Protein AF-A0A8H6ANA3-F1 (afdb_monomer_lite)

Secondary structure (DSSP, 8-state):
-HHHHHHHHHHH--TTGGG-HHHHHTTSS--TT-HHHHHHHHHHHHHHHHHHHHHHHHHHHHHHHHHHHTS---STTHHHHHHHHHHHHHHHHHHHHHHHHHHHHHHHHHHHHHHHHHHHHHHHHHHHHHHHHHHHHHHHHHHHHHHHTTT-

pLDDT: mean 80.6, std 11.29, range [52.62, 96.44]

Structure (mmCIF, N/CA/C/O backbone):
data_AF-A0A8H6ANA3-F1
#
_entry.id   AF-A0A8H6ANA3-F1
#
loop_
_atom_site.group_PDB
_atom_site.id
_atom_site.type_symbol
_atom_site.label_atom_id
_atom_site.label_alt_id
_atom_site.label_comp_id
_atom_site.label_asym_id
_atom_site.label_entity_id
_atom_site.label_seq_id
_atom_site.pdbx_PDB_ins_code
_atom_site.Cartn_x
_atom_site.Cartn_y
_atom_site.Cartn_z
_atom_site.occupancy
_atom_site.B_iso_or_equiv
_atom_site.auth_seq_id
_atom_site.auth_comp_id
_atom_site.auth_asym_id
_atom_site.auth_atom_id
_atom_site.pdbx_PDB_model_num
ATOM 1 N N . MET A 1 1 ? -16.789 6.225 10.126 1.00 57.09 1 MET A N 1
ATOM 2 C CA . MET A 1 1 ? -15.541 5.444 9.979 1.00 57.09 1 MET A CA 1
ATOM 3 C C . MET A 1 1 ? -15.686 4.324 8.958 1.00 57.09 1 MET A C 1
ATOM 5 O O . MET A 1 1 ? -14.782 4.171 8.157 1.00 57.09 1 MET A O 1
ATOM 9 N N . GLU A 1 2 ? -16.811 3.606 8.923 1.00 61.34 2 GLU A N 1
ATOM 10 C CA . GLU A 1 2 ? -17.113 2.589 7.892 1.00 61.34 2 GLU A CA 1
ATOM 11 C C . GLU A 1 2 ? -16.953 3.122 6.454 1.00 61.34 2 GLU A C 1
ATOM 13 O O . GLU A 1 2 ? -16.272 2.515 5.638 1.00 61.34 2 GLU A O 1
ATOM 18 N N . GLN A 1 3 ? -17.415 4.352 6.207 1.00 73.88 3 GLN A N 1
ATOM 19 C CA . GLN A 1 3 ? -17.232 5.067 4.934 1.00 73.88 3 GLN A CA 1
ATOM 20 C C . GLN A 1 3 ? -15.763 5.302 4.542 1.00 73.88 3 GLN A C 1
ATOM 22 O O . GLN A 1 3 ? -15.452 5.376 3.361 1.00 73.88 3 GLN A O 1
ATOM 27 N N . ILE A 1 4 ? -14.853 5.444 5.514 1.00 72.19 4 ILE A N 1
ATOM 28 C CA . ILE A 1 4 ? -13.420 5.647 5.236 1.00 72.19 4 ILE A CA 1
ATOM 29 C C . ILE A 1 4 ? -12.808 4.329 4.772 1.00 72.19 4 ILE A C 1
ATOM 31 O O . ILE A 1 4 ? -12.033 4.314 3.822 1.00 72.19 4 ILE A O 1
ATOM 35 N N . HIS A 1 5 ? -13.182 3.227 5.421 1.00 69.12 5 HIS A N 1
ATOM 36 C CA . HIS A 1 5 ? -12.750 1.901 5.009 1.00 69.12 5 HIS A CA 1
ATOM 37 C C . HIS A 1 5 ? -13.250 1.572 3.599 1.00 69.12 5 HIS A C 1
ATOM 39 O O . HIS A 1 5 ? -12.435 1.218 2.760 1.00 69.12 5 HIS A O 1
ATOM 45 N N . GLU A 1 6 ? -14.548 1.738 3.317 1.00 77.94 6 GLU A N 1
ATOM 46 C CA . GLU A 1 6 ? -15.109 1.519 1.971 1.00 77.94 6 GLU A CA 1
ATOM 47 C C . GLU A 1 6 ? -14.436 2.400 0.917 1.00 77.94 6 GLU A C 1
ATOM 49 O O . GLU A 1 6 ? -14.068 1.917 -0.148 1.00 77.94 6 GLU A O 1
ATOM 54 N N . TYR A 1 7 ? -14.186 3.671 1.237 1.00 78.31 7 TYR A N 1
ATOM 55 C CA . TYR A 1 7 ? -13.477 4.569 0.335 1.00 78.31 7 TYR A CA 1
ATOM 56 C C . TYR A 1 7 ? -12.060 4.075 0.014 1.00 78.31 7 TYR A C 1
ATOM 58 O O . TYR A 1 7 ? -11.660 4.098 -1.146 1.00 78.31 7 TYR A O 1
ATOM 66 N N . PHE A 1 8 ? -11.292 3.615 1.008 1.00 74.94 8 PHE A N 1
ATOM 67 C CA . PHE A 1 8 ? -9.961 3.054 0.755 1.00 74.94 8 PHE A CA 1
ATOM 68 C C . PHE A 1 8 ? -10.015 1.692 0.066 1.00 74.94 8 PHE A C 1
ATOM 70 O O . PHE A 1 8 ? -9.125 1.387 -0.719 1.00 74.94 8 PHE A O 1
ATOM 77 N N . ASP A 1 9 ? -11.049 0.896 0.317 1.00 77.00 9 ASP A N 1
ATOM 78 C CA . ASP A 1 9 ? -11.278 -0.375 -0.362 1.00 77.00 9 ASP A CA 1
ATOM 79 C C . ASP A 1 9 ? -11.549 -0.151 -1.860 1.00 77.00 9 ASP A C 1
ATOM 81 O O . ASP A 1 9 ? -10.940 -0.803 -2.699 1.00 77.00 9 ASP A O 1
ATOM 85 N N . ASP A 1 10 ? -12.350 0.851 -2.222 1.00 78.00 10 ASP A N 1
ATOM 86 C CA . ASP A 1 10 ? -12.563 1.239 -3.623 1.00 78.00 10 ASP A CA 1
ATOM 87 C C . ASP A 1 10 ? -11.341 1.939 -4.240 1.00 78.00 10 ASP A C 1
ATOM 89 O O . ASP A 1 10 ? -11.041 1.766 -5.422 1.00 78.00 10 ASP A O 1
ATOM 93 N N . LEU A 1 11 ? -10.613 2.736 -3.453 1.00 75.75 11 LEU A N 1
ATOM 94 C CA . LEU A 1 11 ? -9.445 3.481 -3.925 1.00 75.75 11 LEU A CA 1
ATOM 95 C C . LEU A 1 11 ? -8.237 2.572 -4.193 1.00 75.75 11 LEU A C 1
ATOM 97 O O . LEU A 1 11 ? -7.468 2.826 -5.123 1.00 75.75 11 LEU A O 1
ATOM 101 N N . ILE A 1 12 ? -8.031 1.565 -3.342 1.00 73.06 12 ILE A N 1
ATOM 102 C CA . ILE A 1 12 ? -6.886 0.650 -3.402 1.00 73.06 12 ILE A CA 1
ATOM 103 C C . ILE A 1 12 ? -7.219 -0.546 -4.290 1.00 73.06 12 ILE A C 1
ATOM 105 O O . ILE A 1 12 ? -6.372 -0.979 -5.075 1.00 73.06 12 ILE A O 1
ATOM 109 N N . THR A 1 13 ? -8.439 -1.080 -4.200 1.00 67.69 13 THR A N 1
ATOM 110 C CA . THR A 1 13 ? -8.761 -2.328 -4.874 1.00 67.69 13 THR A CA 1
ATOM 111 C C . THR A 1 13 ? -9.194 -2.091 -6.317 1.00 67.69 13 THR A C 1
ATOM 113 O O . THR A 1 13 ? -10.360 -1.861 -6.628 1.00 67.69 13 THR A O 1
ATOM 116 N N . GLU A 1 14 ? -8.265 -2.306 -7.246 1.00 64.44 14 GLU A N 1
ATOM 117 C CA . GLU A 1 14 ? -8.553 -2.449 -8.679 1.00 64.44 14 GLU A CA 1
ATOM 118 C C . GLU A 1 14 ? -9.125 -3.856 -8.969 1.00 64.44 14 GLU A C 1
ATOM 120 O O . GLU A 1 14 ? -8.627 -4.621 -9.795 1.00 64.44 14 GLU A O 1
ATOM 125 N N . ARG A 1 15 ? -10.208 -4.207 -8.254 1.00 56.38 15 ARG A N 1
ATOM 126 C CA . ARG A 1 15 ? -10.806 -5.557 -8.117 1.00 56.38 15 ARG A CA 1
ATOM 127 C C . ARG A 1 15 ? -11.205 -6.208 -9.449 1.00 56.38 15 ARG A C 1
ATOM 129 O O . ARG A 1 15 ? -11.438 -7.410 -9.513 1.00 56.38 15 ARG A O 1
ATOM 136 N N . ILE A 1 16 ? -11.273 -5.411 -10.511 1.00 52.62 16 ILE A N 1
ATOM 137 C CA . ILE A 1 16 ? -11.716 -5.792 -11.853 1.00 52.62 16 ILE A CA 1
ATOM 138 C C . ILE A 1 16 ? -10.545 -6.322 -12.709 1.00 52.62 16 ILE A C 1
ATOM 140 O O . ILE A 1 16 ? -10.777 -7.024 -13.691 1.00 52.62 16 ILE A O 1
ATOM 144 N N . ALA A 1 17 ? -9.288 -6.041 -12.346 1.00 57.41 17 ALA A N 1
ATOM 145 C CA . ALA A 1 17 ? -8.126 -6.427 -13.150 1.00 57.41 17 ALA A CA 1
ATOM 146 C C . ALA A 1 17 ? -7.649 -7.872 -12.923 1.00 57.41 17 ALA A C 1
ATOM 148 O O . ALA A 1 17 ? -6.991 -8.435 -13.791 1.00 57.41 17 ALA A O 1
ATOM 149 N N . PHE A 1 18 ? -8.020 -8.514 -11.810 1.00 55.38 18 PHE A N 1
ATOM 150 C CA . PHE A 1 18 ? -7.580 -9.882 -11.488 1.00 55.38 18 PHE A CA 1
ATOM 151 C C . PHE A 1 18 ? -8.041 -10.954 -12.489 1.00 55.38 18 PHE A C 1
ATOM 153 O O . PHE A 1 18 ? -7.408 -11.999 -12.601 1.00 55.38 18 PHE A O 1
ATOM 160 N N . LEU A 1 19 ? -9.145 -10.719 -13.205 1.00 63.38 19 LEU A N 1
ATOM 161 C CA . LEU A 1 19 ? -9.744 -11.697 -14.122 1.00 63.38 19 LEU A CA 1
ATOM 162 C C . LEU A 1 19 ? -9.317 -11.509 -15.585 1.00 63.38 19 LEU A C 1
ATOM 164 O O . LEU A 1 19 ? -9.706 -12.302 -16.440 1.00 63.38 19 LEU A O 1
ATOM 168 N N . ASP A 1 20 ? -8.529 -10.475 -15.882 1.00 72.50 20 ASP A N 1
ATOM 169 C CA . ASP A 1 20 ? -8.089 -10.137 -17.234 1.00 72.50 20 ASP A CA 1
ATOM 170 C C . ASP A 1 20 ? -6.573 -9.871 -17.231 1.00 72.50 20 ASP A C 1
ATOM 172 O O . ASP A 1 20 ? -6.143 -8.792 -16.815 1.00 72.50 20 ASP A O 1
ATOM 176 N N . PRO A 1 21 ? -5.754 -10.830 -17.705 1.00 70.44 21 PRO A N 1
ATOM 177 C CA . PRO A 1 21 ? -4.298 -10.709 -17.707 1.00 70.44 21 PRO A CA 1
ATOM 178 C C . PRO A 1 21 ? -3.779 -9.458 -18.424 1.00 70.44 21 PRO A C 1
ATOM 180 O O . PRO A 1 21 ? -2.807 -8.863 -17.980 1.00 70.44 21 PRO A O 1
ATOM 183 N N . LEU A 1 22 ? -4.443 -9.009 -19.496 1.00 69.06 22 LEU A N 1
ATOM 184 C CA . LEU A 1 22 ? -4.008 -7.821 -20.238 1.00 69.06 22 LEU A CA 1
ATOM 185 C C . LEU A 1 22 ? -4.304 -6.537 -19.461 1.00 69.06 22 LEU A C 1
ATOM 187 O O . LEU A 1 22 ? -3.508 -5.598 -19.478 1.00 69.06 22 LEU A O 1
ATOM 191 N N . LYS A 1 23 ? -5.438 -6.485 -18.753 1.00 69.25 23 LYS A N 1
ATOM 192 C CA . LYS A 1 23 ? -5.719 -5.372 -17.837 1.00 69.25 23 LYS A CA 1
ATOM 193 C C . LYS A 1 23 ? -4.782 -5.393 -16.641 1.00 69.25 23 LYS A C 1
ATOM 195 O O . LYS A 1 23 ? -4.352 -4.324 -16.235 1.00 69.25 23 LYS A O 1
ATOM 200 N N . HIS A 1 24 ? -4.440 -6.574 -16.133 1.00 70.12 24 HIS A N 1
ATOM 201 C CA . HIS A 1 24 ? -3.483 -6.746 -15.047 1.00 70.12 24 HIS A CA 1
ATOM 202 C C . HIS A 1 24 ? -2.068 -6.296 -15.443 1.00 70.12 24 HIS A C 1
ATOM 204 O O . HIS A 1 24 ? -1.408 -5.607 -14.671 1.00 70.12 24 HIS A O 1
ATOM 210 N N . ASP A 1 25 ? -1.606 -6.616 -16.654 1.00 72.50 25 ASP A N 1
ATOM 211 C CA . ASP A 1 25 ? -0.290 -6.188 -17.145 1.00 72.50 25 ASP A CA 1
ATOM 212 C C . ASP A 1 25 ? -0.187 -4.661 -17.263 1.00 72.50 25 ASP A C 1
ATOM 214 O O . ASP A 1 25 ? 0.848 -4.077 -16.939 1.00 72.50 25 ASP A O 1
ATOM 218 N N . ASN A 1 26 ? -1.284 -3.990 -17.630 1.00 72.94 26 ASN A N 1
ATOM 219 C CA . ASN A 1 26 ? -1.349 -2.527 -17.638 1.00 72.94 26 ASN A CA 1
ATOM 220 C C . ASN A 1 26 ? -1.234 -1.913 -16.230 1.00 72.94 26 ASN A C 1
ATOM 222 O O . ASN A 1 26 ? -0.935 -0.725 -16.112 1.00 72.94 26 ASN A O 1
ATOM 226 N N . LEU A 1 27 ? -1.431 -2.703 -15.167 1.00 73.44 27 LEU A N 1
ATOM 227 C CA . LEU A 1 27 ? -1.253 -2.257 -13.783 1.00 73.44 27 LEU A CA 1
ATOM 228 C C . LEU A 1 27 ? 0.198 -2.336 -13.296 1.00 73.44 27 LEU A C 1
ATOM 230 O O . LEU A 1 27 ? 0.523 -1.745 -12.267 1.00 73.44 27 LEU A O 1
ATOM 234 N N . LEU A 1 28 ? 1.080 -3.019 -14.030 1.00 74.44 28 LEU A N 1
ATOM 235 C CA . LEU A 1 28 ? 2.464 -3.264 -13.615 1.00 74.44 28 LEU A CA 1
ATOM 236 C C . LEU A 1 28 ? 3.373 -2.036 -13.722 1.00 74.44 28 LEU A C 1
ATOM 238 O O . LEU A 1 28 ? 4.367 -1.936 -13.010 1.00 74.44 28 LEU A O 1
ATOM 242 N N . VAL A 1 29 ? 3.055 -1.119 -14.629 1.00 75.94 29 VAL A N 1
ATOM 243 C CA . VAL A 1 29 ? 3.805 0.120 -14.862 1.00 75.94 29 VAL A CA 1
ATOM 244 C C . VAL A 1 29 ? 2.861 1.289 -14.802 1.00 75.94 29 VAL A C 1
ATOM 246 O O . VAL A 1 29 ? 1.735 1.166 -15.274 1.00 75.94 29 VAL A O 1
ATOM 249 N N . ASP A 1 30 ? 3.293 2.393 -14.206 1.00 82.25 30 ASP A N 1
ATOM 250 C CA . ASP A 1 30 ? 2.447 3.573 -14.054 1.00 82.25 30 ASP A CA 1
ATOM 251 C C . ASP A 1 30 ? 2.136 4.243 -15.403 1.00 82.25 30 ASP A C 1
ATOM 253 O O . ASP A 1 30 ? 2.779 3.969 -16.419 1.00 82.25 30 ASP A O 1
ATOM 257 N N . ASP A 1 31 ? 1.131 5.117 -15.415 1.00 84.62 31 ASP A N 1
ATOM 258 C CA . ASP A 1 31 ? 0.915 6.012 -16.550 1.00 84.62 31 ASP A CA 1
ATOM 259 C C . ASP A 1 31 ? 1.964 7.141 -16.584 1.00 84.62 31 ASP A C 1
ATOM 261 O O . ASP A 1 31 ? 2.681 7.383 -15.612 1.00 84.62 31 ASP A O 1
ATOM 265 N N . GLU A 1 32 ? 2.051 7.872 -17.702 1.00 82.12 32 GLU A N 1
ATOM 266 C CA . GLU A 1 32 ? 3.011 8.982 -17.863 1.00 82.12 32 GLU A CA 1
ATOM 267 C C . GLU A 1 32 ? 2.840 10.095 -16.812 1.00 82.12 32 GLU A C 1
ATOM 269 O O . GLU A 1 32 ? 3.761 10.867 -16.543 1.00 82.12 32 GLU A O 1
ATOM 274 N N . THR A 1 33 ? 1.657 10.192 -16.203 1.00 85.12 33 THR A N 1
ATOM 275 C CA . THR A 1 33 ? 1.333 11.182 -15.171 1.00 85.12 33 THR A CA 1
ATOM 276 C C . THR A 1 33 ? 1.578 10.685 -13.746 1.00 85.12 33 THR A C 1
ATOM 278 O O . THR A 1 33 ? 1.365 11.447 -12.790 1.00 85.12 33 THR A O 1
ATOM 281 N N . PHE A 1 34 ? 2.067 9.455 -13.596 1.00 84.25 34 PHE A N 1
ATOM 282 C CA . PHE A 1 34 ? 2.302 8.758 -12.337 1.00 84.25 34 PHE A CA 1
ATOM 283 C C . PHE A 1 34 ? 1.056 8.652 -11.445 1.00 84.25 34 PHE A C 1
ATOM 285 O O . PHE A 1 34 ? 1.129 8.820 -10.220 1.00 84.25 34 PHE A O 1
ATOM 292 N N . SER A 1 35 ? -0.122 8.475 -12.045 1.00 85.81 35 SER A N 1
ATOM 293 C CA . SER A 1 35 ? -1.398 8.524 -11.327 1.00 85.81 35 SER A CA 1
ATOM 294 C C . SER A 1 35 ? -1.503 7.446 -10.251 1.00 85.81 35 SER A C 1
ATOM 296 O O . SER A 1 35 ? -1.989 7.737 -9.154 1.00 85.81 35 SER A O 1
ATOM 298 N N . ARG A 1 36 ? -1.042 6.216 -10.521 1.00 85.94 36 ARG A N 1
ATOM 299 C CA . ARG A 1 36 ? -1.123 5.110 -9.550 1.00 85.94 36 ARG A CA 1
ATOM 300 C C . ARG A 1 36 ? -0.112 5.278 -8.427 1.00 85.94 36 ARG A C 1
ATOM 302 O O . ARG A 1 36 ? -0.487 5.157 -7.262 1.00 85.94 36 ARG A O 1
ATOM 309 N N . SE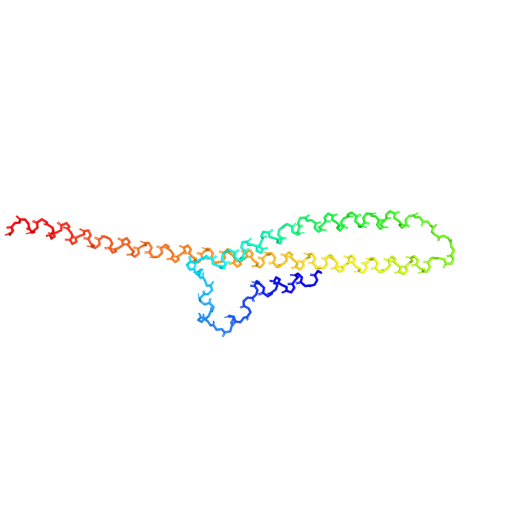R A 1 37 ? 1.117 5.684 -8.736 1.00 87.38 37 SER A N 1
ATOM 310 C CA . SER A 1 37 ? 2.130 5.998 -7.723 1.00 87.38 37 SER A CA 1
ATOM 311 C C . SER A 1 37 ? 1.652 7.107 -6.791 1.00 87.38 37 SER A C 1
ATOM 313 O O . SER A 1 37 ? 1.757 6.973 -5.573 1.00 87.38 37 SER A O 1
ATOM 315 N N . LYS A 1 38 ? 1.060 8.182 -7.334 1.00 88.56 38 LYS A N 1
ATOM 316 C CA . LYS A 1 38 ? 0.468 9.267 -6.533 1.00 88.56 38 LYS A CA 1
ATOM 317 C C . LYS A 1 38 ? -0.684 8.771 -5.666 1.00 88.56 38 LYS A C 1
ATOM 319 O O . LYS A 1 38 ? -0.763 9.150 -4.499 1.00 88.56 38 LYS A O 1
ATOM 324 N N . ARG A 1 39 ? -1.554 7.913 -6.209 1.00 87.88 39 ARG A N 1
ATOM 325 C CA . ARG A 1 39 ? -2.685 7.331 -5.472 1.00 87.88 39 ARG A CA 1
ATOM 326 C C . ARG A 1 39 ? -2.210 6.488 -4.291 1.00 87.88 39 ARG A C 1
ATOM 328 O O . ARG A 1 39 ? -2.649 6.732 -3.170 1.00 87.88 39 ARG A O 1
ATOM 335 N N . TYR A 1 40 ? -1.289 5.550 -4.512 1.00 89.19 40 TYR A N 1
ATOM 336 C CA . TYR A 1 40 ? -0.746 4.722 -3.433 1.00 89.19 40 TYR A CA 1
ATOM 337 C C . TYR A 1 40 ? 0.060 5.552 -2.432 1.00 89.19 40 TYR A C 1
ATOM 339 O O . TYR A 1 40 ? -0.037 5.333 -1.226 1.00 89.19 40 TYR A O 1
ATOM 347 N N . PHE A 1 41 ? 0.808 6.559 -2.889 1.00 89.50 41 PHE A N 1
ATOM 348 C CA . PHE A 1 41 ? 1.509 7.483 -1.999 1.00 89.50 41 PHE A CA 1
ATOM 349 C C . PHE A 1 41 ? 0.545 8.248 -1.085 1.00 89.50 41 PHE A C 1
ATOM 351 O O . PHE A 1 41 ? 0.766 8.326 0.125 1.00 89.50 41 PHE A O 1
ATOM 358 N N . TRP A 1 42 ? -0.543 8.779 -1.642 1.00 91.12 42 TRP A N 1
ATOM 359 C CA . TRP A 1 42 ? -1.564 9.473 -0.865 1.00 91.12 42 TRP A CA 1
ATOM 360 C C . TRP A 1 42 ? -2.230 8.525 0.135 1.00 91.12 42 TRP A C 1
ATOM 362 O O . TRP A 1 42 ? -2.262 8.824 1.326 1.00 91.12 42 TRP A O 1
ATOM 372 N N . ALA A 1 43 ? -2.649 7.336 -0.312 1.00 88.69 43 ALA A N 1
ATOM 373 C CA . ALA A 1 43 ? -3.279 6.346 0.556 1.00 88.69 43 ALA A CA 1
ATOM 374 C C . ALA A 1 43 ? -2.361 5.905 1.705 1.00 88.69 43 ALA A C 1
ATOM 376 O O . ALA A 1 43 ? -2.764 5.926 2.865 1.00 88.69 43 ALA A O 1
ATOM 377 N N . THR A 1 44 ? -1.102 5.576 1.409 1.00 89.44 44 THR A N 1
ATOM 378 C CA . THR A 1 44 ? -0.125 5.176 2.433 1.00 89.44 44 THR A CA 1
ATOM 379 C C . THR A 1 44 ? 0.175 6.299 3.422 1.00 89.44 44 THR A C 1
ATOM 381 O O . THR A 1 44 ? 0.302 6.029 4.616 1.00 89.44 44 THR A O 1
ATOM 384 N N . SER A 1 45 ? 0.251 7.550 2.960 1.00 89.88 45 SER A N 1
ATOM 385 C CA . SER A 1 45 ? 0.496 8.712 3.822 1.00 89.88 45 SER A CA 1
ATOM 386 C C . SER A 1 45 ? -0.687 8.983 4.749 1.00 89.88 45 SER A C 1
ATOM 388 O O . SER A 1 45 ? -0.508 9.058 5.962 1.00 89.88 45 SER A O 1
ATOM 390 N N . THR A 1 46 ? -1.905 9.036 4.207 1.00 88.75 46 THR A N 1
ATOM 391 C CA . THR A 1 46 ? -3.118 9.274 5.000 1.00 88.75 46 THR A CA 1
ATOM 392 C C . THR A 1 46 ? -3.375 8.143 5.992 1.00 88.75 46 THR A C 1
ATOM 394 O O . THR A 1 46 ? -3.640 8.400 7.164 1.00 88.75 46 THR A O 1
ATOM 397 N N . LEU A 1 47 ? -3.244 6.881 5.571 1.00 89.38 47 LEU A N 1
ATOM 398 C CA . LEU A 1 47 ? -3.430 5.741 6.471 1.00 89.38 47 LEU A CA 1
ATOM 399 C C . LEU A 1 47 ? -2.357 5.691 7.566 1.00 89.38 47 LEU A C 1
ATOM 401 O O . LEU A 1 47 ? -2.652 5.286 8.686 1.00 89.38 47 LEU A O 1
ATOM 405 N N . LYS A 1 48 ? -1.127 6.137 7.281 1.00 90.38 48 LYS A N 1
ATOM 406 C CA . LYS A 1 48 ? -0.069 6.265 8.292 1.00 90.38 48 LYS A CA 1
ATOM 407 C C . LYS A 1 48 ? -0.408 7.312 9.352 1.00 90.38 48 LYS A C 1
ATOM 409 O O . LYS A 1 48 ? -0.153 7.073 10.528 1.00 90.38 48 LYS A O 1
ATOM 414 N N . GLU A 1 49 ? -0.956 8.454 8.951 1.00 89.31 49 GLU A N 1
ATOM 415 C CA . GLU A 1 49 ? -1.391 9.486 9.898 1.00 89.31 49 GLU A CA 1
ATOM 416 C C . GLU A 1 49 ? -2.546 8.987 10.774 1.00 89.31 49 GLU A C 1
ATOM 418 O O . GLU A 1 49 ? -2.514 9.158 11.991 1.00 89.31 49 GLU A O 1
ATOM 423 N N . LEU A 1 50 ? -3.525 8.294 10.183 1.00 86.19 50 LEU A N 1
ATOM 424 C CA . LEU A 1 50 ? -4.633 7.692 10.933 1.00 86.19 50 LEU A CA 1
ATOM 425 C C . LEU A 1 50 ? -4.148 6.632 11.932 1.00 86.19 50 LEU A C 1
ATOM 427 O O . LEU A 1 50 ? -4.582 6.627 13.083 1.00 86.19 50 LEU A O 1
ATOM 431 N N . ASP A 1 51 ? -3.215 5.777 11.519 1.00 86.19 51 ASP A N 1
ATOM 432 C CA . ASP A 1 51 ? -2.608 4.750 12.370 1.00 86.19 51 ASP A CA 1
ATOM 433 C C . ASP A 1 51 ? -1.794 5.335 13.539 1.00 86.19 51 ASP A C 1
ATOM 435 O O . ASP A 1 51 ? -1.670 4.695 14.576 1.00 86.19 51 ASP A O 1
ATOM 439 N N . ALA A 1 52 ? -1.277 6.561 13.427 1.00 86.81 52 ALA A N 1
ATOM 440 C CA . ALA A 1 52 ? -0.613 7.226 14.550 1.00 86.81 52 ALA A CA 1
ATOM 441 C C . ALA A 1 52 ? -1.616 7.743 15.598 1.00 86.81 52 ALA A C 1
ATOM 443 O O . ALA A 1 52 ? -1.364 7.660 16.796 1.00 86.81 52 ALA A O 1
ATOM 444 N N . VAL A 1 53 ? -2.768 8.255 15.156 1.00 85.12 53 VAL A N 1
ATOM 445 C CA . VAL A 1 53 ? -3.734 8.949 16.027 1.00 85.12 53 VAL A CA 1
ATOM 446 C C . VAL A 1 53 ? -4.710 7.986 16.713 1.00 85.12 53 VAL A C 1
ATOM 448 O O . VAL A 1 53 ? -5.129 8.208 17.851 1.00 85.12 53 VAL A O 1
ATOM 451 N N . ILE A 1 54 ? -5.117 6.912 16.034 1.00 83.56 54 ILE A N 1
ATOM 452 C CA . ILE A 1 54 ? -6.146 5.992 16.542 1.00 83.56 54 ILE A CA 1
ATOM 453 C C . ILE A 1 54 ? -5.701 5.222 17.807 1.00 83.56 54 ILE A C 1
ATOM 455 O O . ILE A 1 54 ? -6.499 5.158 18.748 1.00 83.56 54 ILE A O 1
ATOM 459 N N . PRO A 1 55 ? -4.471 4.677 17.908 1.00 82.12 55 PRO A N 1
ATOM 460 C CA . PRO A 1 55 ? -4.035 3.919 19.082 1.00 82.12 55 PRO A CA 1
ATOM 461 C C . PRO A 1 55 ? -3.974 4.756 20.360 1.00 82.12 55 PRO A C 1
ATOM 463 O O . PRO A 1 55 ? -4.430 4.292 21.403 1.00 82.12 55 PRO A O 1
ATOM 466 N N . GLU A 1 56 ? -3.479 5.996 20.279 1.00 81.00 56 GLU A N 1
ATOM 467 C CA . GLU A 1 56 ? -3.423 6.916 21.425 1.00 81.00 56 GLU A CA 1
ATOM 468 C C . GLU A 1 56 ? -4.829 7.210 21.963 1.00 81.00 56 GLU A C 1
ATOM 470 O O . GLU A 1 56 ? -5.084 7.149 23.168 1.00 81.00 56 GLU A O 1
ATOM 475 N N . ASN A 1 57 ? -5.786 7.433 21.058 1.00 80.25 57 ASN A N 1
ATOM 476 C CA . ASN A 1 57 ? -7.182 7.647 21.425 1.00 80.25 57 ASN A CA 1
ATOM 477 C C . ASN A 1 57 ? -7.817 6.397 22.052 1.00 80.25 57 ASN A C 1
ATOM 479 O O . ASN A 1 57 ? -8.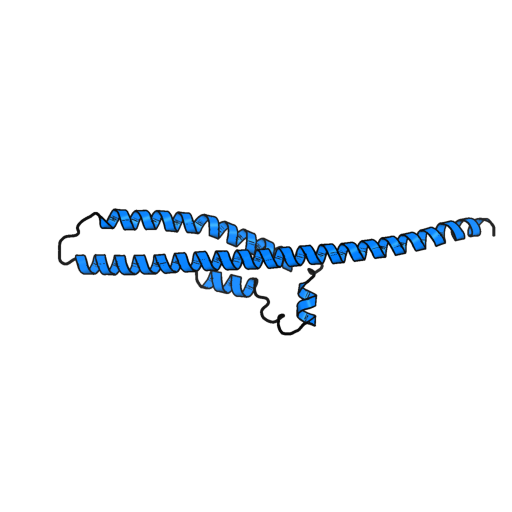545 6.506 23.039 1.00 80.25 57 ASN A O 1
ATOM 483 N N . ILE A 1 58 ? -7.534 5.203 21.521 1.00 80.31 58 ILE A N 1
ATOM 484 C CA . ILE A 1 58 ? -8.010 3.939 22.105 1.00 80.31 58 ILE A CA 1
ATOM 485 C C . ILE A 1 58 ? -7.431 3.746 23.512 1.00 80.31 58 ILE A C 1
ATOM 487 O O . ILE A 1 58 ? -8.162 3.341 24.423 1.00 80.31 58 ILE A O 1
ATOM 491 N N . GLN A 1 59 ? -6.146 4.048 23.707 1.00 81.19 59 GLN A N 1
ATOM 492 C CA . GLN A 1 59 ? -5.478 3.910 24.996 1.00 81.19 59 GLN A CA 1
ATOM 493 C C . GLN A 1 59 ? -6.087 4.847 26.043 1.00 81.19 59 GLN A C 1
ATOM 495 O O . GLN A 1 59 ? -6.538 4.370 27.086 1.00 81.19 59 GLN A O 1
ATOM 500 N N . HIS A 1 60 ? -6.192 6.145 25.746 1.00 80.50 60 HIS A N 1
ATOM 501 C CA . HIS A 1 60 ? -6.772 7.120 26.673 1.00 80.50 60 HIS A CA 1
ATOM 502 C C . HIS A 1 60 ? -8.183 6.738 27.110 1.00 80.50 60 HIS A C 1
ATOM 504 O O . HIS A 1 60 ? -8.539 6.871 28.282 1.00 80.50 60 HIS A O 1
ATOM 510 N N . ILE A 1 61 ? -9.007 6.234 26.192 1.00 75.00 61 ILE A N 1
ATOM 511 C CA . ILE A 1 61 ? -10.381 5.914 26.558 1.00 75.00 61 ILE A CA 1
ATOM 512 C C . ILE A 1 61 ? -10.465 4.578 27.311 1.00 75.00 61 ILE A C 1
ATOM 514 O O . ILE A 1 61 ? -11.289 4.439 28.216 1.00 75.00 61 ILE A O 1
ATOM 518 N N . THR A 1 62 ? -9.569 3.629 27.030 1.00 76.81 62 THR A N 1
ATOM 519 C CA . THR A 1 62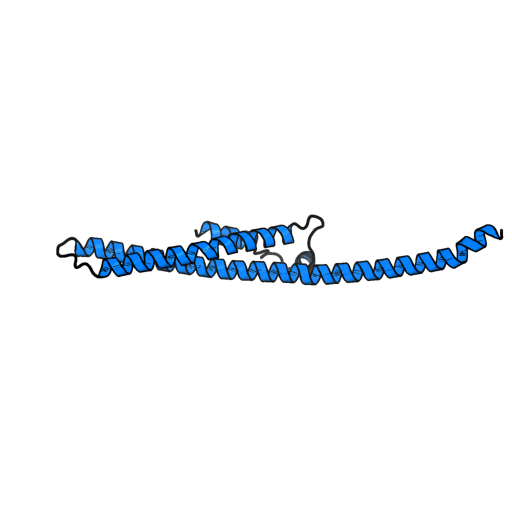 ? -9.426 2.408 27.839 1.00 76.81 62 THR A CA 1
ATOM 520 C C . THR A 1 62 ? -9.054 2.751 29.285 1.00 76.81 62 THR A C 1
ATOM 522 O O . THR A 1 62 ? -9.654 2.223 30.223 1.00 76.81 62 THR A O 1
ATOM 525 N N . GLU A 1 63 ? -8.125 3.688 29.482 1.00 82.00 63 GLU A N 1
ATOM 526 C CA . GLU A 1 63 ? -7.731 4.177 30.807 1.00 82.00 63 GLU A CA 1
ATOM 527 C C . GLU A 1 63 ? -8.900 4.857 31.540 1.00 82.00 63 GLU A C 1
ATOM 529 O O . GLU A 1 63 ? -9.161 4.548 32.705 1.00 82.00 63 GLU A O 1
ATOM 534 N N . LEU A 1 64 ? -9.671 5.708 30.852 1.00 76.06 64 LEU A N 1
ATOM 535 C CA . LEU A 1 64 ? -10.853 6.370 31.422 1.00 76.06 64 LEU A CA 1
ATOM 536 C C . LEU A 1 64 ? -11.962 5.387 31.821 1.00 76.06 64 LEU A C 1
ATOM 538 O O . LEU A 1 64 ? -12.621 5.585 32.845 1.00 76.06 64 LEU A O 1
ATOM 542 N N . ILE A 1 65 ? -12.188 4.335 31.028 1.00 72.38 65 ILE A N 1
ATOM 543 C CA . ILE A 1 65 ? -13.174 3.293 31.346 1.00 72.38 65 ILE A CA 1
ATOM 544 C C . ILE A 1 65 ? -12.752 2.547 32.613 1.00 72.38 65 ILE A C 1
ATOM 546 O O . ILE A 1 65 ? -13.556 2.437 33.539 1.00 72.38 65 ILE A O 1
ATOM 550 N N . ASN A 1 66 ? -11.491 2.116 32.690 1.00 73.94 66 ASN A N 1
ATOM 551 C CA . ASN A 1 66 ? -10.969 1.356 33.828 1.00 73.94 66 ASN A CA 1
ATOM 552 C C . ASN A 1 66 ? -10.949 2.184 35.126 1.00 73.94 66 ASN A C 1
ATOM 554 O O . ASN A 1 66 ? -11.292 1.674 36.192 1.00 73.94 66 ASN A O 1
ATOM 558 N N . GLN A 1 67 ? -10.628 3.481 35.055 1.00 69.56 67 GLN A N 1
ATOM 559 C CA . GLN A 1 67 ? -10.688 4.382 36.215 1.00 69.56 67 GLN A CA 1
ATOM 560 C C . GLN A 1 67 ? -12.116 4.551 36.760 1.00 69.56 67 GLN A C 1
ATOM 562 O O . GLN A 1 67 ? -12.315 4.656 37.970 1.00 69.56 67 GLN A O 1
ATOM 567 N N . ARG A 1 68 ? -13.129 4.549 35.883 1.00 59.59 68 ARG A N 1
ATOM 568 C CA . ARG A 1 68 ? -14.545 4.687 36.264 1.00 59.59 68 ARG A CA 1
ATOM 569 C C . ARG A 1 68 ? -15.172 3.410 36.816 1.00 59.59 68 ARG A C 1
ATOM 571 O O . ARG A 1 68 ? -16.277 3.491 37.346 1.00 59.59 68 ARG A O 1
ATOM 578 N N . GLU A 1 69 ? -14.554 2.244 36.656 1.00 57.44 69 GLU A N 1
ATOM 579 C CA . GLU A 1 69 ? -15.061 0.980 37.215 1.00 57.44 69 GLU A CA 1
ATOM 580 C C . GLU A 1 69 ? -14.766 0.830 38.716 1.00 57.44 69 GLU A C 1
ATOM 582 O O . GLU A 1 69 ? -15.457 0.080 39.399 1.00 57.44 69 GLU A O 1
ATOM 587 N N . LEU A 1 70 ? -13.820 1.607 39.254 1.00 55.75 70 LEU A N 1
ATOM 588 C CA . LEU A 1 70 ? -13.441 1.597 40.672 1.00 55.75 70 LEU A CA 1
ATOM 589 C C . LEU A 1 70 ? -14.400 2.387 41.585 1.00 55.75 70 LEU A C 1
ATOM 591 O O . LEU A 1 70 ? -14.269 2.317 42.806 1.00 55.75 70 LEU A O 1
ATOM 595 N N . THR A 1 71 ? -15.362 3.137 41.033 1.00 57.78 71 THR A N 1
ATOM 596 C CA . THR A 1 71 ? -16.348 3.892 41.822 1.00 57.78 71 THR A CA 1
ATOM 597 C C . THR A 1 71 ? -17.651 3.095 41.985 1.00 57.78 71 THR A C 1
ATOM 599 O O . THR A 1 71 ? -18.342 2.827 40.994 1.00 57.78 71 THR A O 1
ATOM 602 N N . PRO A 1 72 ? -18.027 2.696 43.217 1.00 55.50 72 PRO A N 1
ATOM 603 C CA . PRO A 1 72 ? -19.260 1.957 43.445 1.00 55.50 72 PRO A CA 1
ATOM 604 C C . PRO A 1 72 ? -20.452 2.909 43.299 1.00 55.50 72 PRO A C 1
ATOM 606 O O . PRO A 1 72 ? -20.642 3.823 44.098 1.00 55.50 72 PRO A O 1
ATOM 609 N N . VAL A 1 73 ? -21.251 2.700 42.254 1.00 58.94 73 VAL A N 1
ATOM 610 C CA . VAL A 1 73 ? -22.542 3.373 42.071 1.00 58.94 73 VAL A CA 1
ATOM 611 C C . VAL A 1 73 ? -23.573 2.579 42.872 1.00 58.94 73 VAL A C 1
ATOM 613 O O . VAL A 1 73 ? -23.810 1.412 42.576 1.00 58.94 73 VAL A O 1
ATOM 616 N N . ALA A 1 74 ? -24.144 3.179 43.917 1.00 57.09 74 ALA A N 1
ATOM 617 C CA . ALA A 1 74 ? -25.185 2.563 44.738 1.00 57.09 74 ALA A CA 1
ATOM 618 C C . ALA A 1 74 ? -26.569 3.095 44.325 1.00 57.09 74 ALA A C 1
ATOM 620 O O . ALA A 1 74 ? -26.778 4.305 44.342 1.00 57.09 74 ALA A O 1
ATOM 621 N N . GLY A 1 75 ? -27.513 2.204 43.991 1.00 61.19 75 GLY A N 1
ATOM 622 C CA . GLY A 1 75 ? -28.930 2.539 43.762 1.00 61.19 75 GLY A CA 1
ATOM 623 C C . GLY A 1 75 ? -29.521 2.055 42.428 1.00 61.19 75 GLY A C 1
ATOM 624 O O . GLY A 1 75 ? -28.860 1.380 41.645 1.00 61.19 75 GLY A O 1
ATOM 625 N N . ASP A 1 76 ? -30.777 2.431 42.167 1.00 57.97 76 ASP A N 1
ATOM 626 C CA . ASP A 1 76 ? -31.597 2.063 40.988 1.00 57.97 76 ASP A CA 1
ATOM 627 C C . ASP A 1 76 ? -30.997 2.543 39.637 1.00 57.97 76 ASP A C 1
ATOM 629 O O . ASP A 1 76 ? -31.390 2.116 38.553 1.00 57.97 76 ASP A O 1
ATOM 633 N N . GLU A 1 77 ? -29.966 3.395 39.690 1.00 59.06 77 GLU A N 1
ATOM 634 C CA . GLU A 1 77 ? -29.213 3.909 38.536 1.00 59.06 77 GLU A CA 1
ATOM 635 C C . GLU A 1 77 ? -28.154 2.929 37.986 1.00 59.06 77 GLU A C 1
ATOM 637 O O . GLU A 1 77 ? -27.624 3.140 36.889 1.00 59.06 77 GLU A O 1
ATOM 642 N N . VAL A 1 78 ? -27.860 1.831 38.699 1.00 65.25 78 VAL A N 1
ATOM 643 C CA . VAL A 1 78 ? -26.849 0.828 38.304 1.00 65.25 78 VAL A CA 1
ATOM 644 C C . VAL A 1 78 ? -27.146 0.242 36.921 1.00 65.25 78 VAL A C 1
ATOM 646 O O . VAL A 1 78 ? -26.244 0.171 36.086 1.00 65.25 78 VAL A O 1
ATOM 649 N N . GLY A 1 79 ? -28.410 -0.077 36.621 1.00 67.81 79 GLY A N 1
ATOM 650 C CA . GLY A 1 79 ? -28.794 -0.655 35.328 1.00 67.81 79 GLY A CA 1
ATOM 651 C C . GLY A 1 79 ? -28.567 0.289 34.139 1.00 67.81 79 GLY A C 1
ATOM 652 O O . GLY A 1 79 ? -28.115 -0.141 33.074 1.00 67.81 79 GLY A O 1
ATOM 653 N N . PHE A 1 80 ? -28.812 1.593 34.312 1.00 66.81 80 PHE A N 1
ATOM 654 C CA . PHE A 1 80 ? -28.587 2.597 33.264 1.00 66.81 80 PHE A CA 1
ATOM 655 C C . PHE A 1 80 ? -27.092 2.843 33.014 1.00 66.81 80 PHE A C 1
ATOM 657 O O . PHE A 1 80 ? -26.649 2.943 31.860 1.00 66.81 80 PHE A O 1
ATOM 664 N N . VAL A 1 81 ? -26.299 2.898 34.089 1.00 71.00 81 VAL A N 1
ATOM 665 C CA . VAL A 1 81 ? -24.839 3.054 34.021 1.00 71.00 81 VAL A CA 1
ATOM 666 C C . VAL A 1 81 ? -24.191 1.823 33.385 1.00 71.00 81 VAL A C 1
ATOM 668 O O . VAL A 1 81 ? -23.320 1.960 32.525 1.00 71.00 81 VAL A O 1
ATOM 671 N N . GLU A 1 82 ? -24.642 0.621 33.734 1.00 73.88 82 GLU A N 1
ATOM 672 C CA . GLU A 1 82 ? -24.105 -0.638 33.217 1.00 73.88 82 GLU A CA 1
ATOM 673 C C . GLU A 1 82 ? -24.449 -0.857 31.734 1.00 73.88 82 GLU A C 1
ATOM 675 O O . GLU A 1 82 ? -23.572 -1.211 30.939 1.00 73.88 82 GLU A O 1
ATOM 680 N N . ALA A 1 83 ? -25.676 -0.527 31.312 1.00 78.12 83 ALA A N 1
ATOM 681 C CA . ALA A 1 83 ? -26.060 -0.522 29.898 1.00 78.12 83 ALA A CA 1
ATOM 682 C C . ALA A 1 83 ? -25.240 0.488 29.074 1.00 78.12 83 ALA A C 1
ATOM 684 O O . ALA A 1 83 ? -24.831 0.206 27.944 1.00 78.12 83 ALA A O 1
ATOM 685 N N . SER A 1 84 ? -24.956 1.661 29.644 1.00 76.12 84 SER A N 1
ATOM 686 C CA . SER A 1 84 ? -24.132 2.688 29.000 1.00 76.12 84 SER A CA 1
ATOM 687 C C . SER A 1 84 ? -22.656 2.281 28.918 1.00 76.12 84 SER A C 1
ATOM 689 O O . SER A 1 84 ? -22.040 2.464 27.869 1.00 76.12 84 SER A O 1
ATOM 691 N N . ARG A 1 85 ? -22.108 1.631 29.955 1.00 75.56 85 ARG A N 1
ATOM 692 C CA . ARG A 1 85 ? -20.766 1.016 29.925 1.00 75.56 85 ARG A CA 1
ATOM 693 C C . ARG A 1 85 ? -20.668 -0.088 28.873 1.00 75.56 85 ARG A C 1
ATOM 695 O O . ARG A 1 85 ? -19.687 -0.142 28.137 1.00 75.56 85 ARG A O 1
ATOM 702 N N . LYS A 1 86 ? -21.688 -0.946 28.758 1.00 81.69 86 LYS A N 1
ATOM 703 C CA . LYS A 1 86 ? -21.729 -2.011 27.744 1.00 81.69 86 LYS A CA 1
ATOM 704 C C . LYS A 1 86 ? -21.712 -1.443 26.323 1.00 81.69 86 LYS A C 1
ATOM 706 O O . LYS A 1 86 ? -20.919 -1.911 25.512 1.00 81.69 86 LYS A O 1
ATOM 711 N N . ARG A 1 87 ? -22.520 -0.413 26.043 1.00 81.62 87 ARG A N 1
ATOM 712 C CA . ARG A 1 87 ? -22.495 0.292 24.748 1.00 81.62 87 ARG A CA 1
ATOM 713 C C . ARG A 1 87 ? -21.128 0.902 24.465 1.00 81.62 87 ARG A C 1
ATOM 715 O O . ARG A 1 87 ? -20.604 0.715 23.376 1.00 81.62 87 ARG A O 1
ATOM 722 N N . MET A 1 88 ? -20.532 1.568 25.454 1.00 79.19 88 MET A N 1
ATOM 723 C CA . MET A 1 88 ? -19.196 2.151 25.322 1.00 79.19 88 MET A CA 1
ATOM 724 C C . MET A 1 88 ? -18.164 1.087 24.931 1.00 79.19 88 MET A C 1
ATOM 726 O O . MET A 1 88 ? -17.467 1.253 23.939 1.00 79.19 88 MET A O 1
ATOM 730 N N . ARG A 1 89 ? -18.129 -0.050 25.640 1.00 80.88 89 ARG A N 1
ATOM 731 C CA . ARG A 1 89 ? -17.245 -1.180 25.308 1.00 80.88 89 ARG A CA 1
ATOM 732 C C . ARG A 1 89 ? -17.450 -1.701 23.885 1.00 80.88 89 ARG A C 1
ATOM 734 O O . ARG A 1 89 ? -16.472 -1.952 23.196 1.00 80.88 89 ARG A O 1
ATOM 741 N N . GLN A 1 90 ? -18.697 -1.834 23.436 1.00 84.94 90 GLN A N 1
ATOM 742 C CA . GLN A 1 90 ? -18.990 -2.268 22.066 1.00 84.94 90 GLN A CA 1
ATOM 743 C C . GLN A 1 90 ? -18.444 -1.285 21.025 1.00 84.94 90 GLN A C 1
ATOM 745 O O . GLN A 1 90 ? -17.806 -1.717 20.071 1.00 84.94 90 GLN A O 1
ATOM 750 N N . PHE A 1 91 ? -18.627 0.022 21.235 1.00 82.06 91 PHE A N 1
ATOM 751 C CA . PHE A 1 91 ? -18.034 1.042 20.367 1.00 82.06 91 PHE A CA 1
ATOM 752 C C . PHE A 1 91 ? -16.499 0.989 20.372 1.00 82.06 91 PHE A C 1
ATOM 754 O O . PHE A 1 91 ? -15.885 1.195 19.328 1.00 82.06 91 PHE A O 1
ATOM 761 N N . PHE A 1 92 ? -15.872 0.671 21.510 1.00 80.44 92 PHE A N 1
ATOM 762 C CA . PHE A 1 92 ? -14.416 0.503 21.591 1.00 80.44 92 PHE A CA 1
ATOM 763 C C . PHE A 1 92 ? -13.895 -0.675 20.790 1.00 80.44 92 PHE A C 1
ATOM 765 O O . PHE A 1 92 ? -12.907 -0.531 20.073 1.00 80.44 92 PHE A O 1
ATOM 772 N N . GLU A 1 93 ? -14.547 -1.826 20.899 1.00 83.88 93 GLU A N 1
ATOM 773 C CA . GLU A 1 93 ? -14.145 -3.002 20.130 1.00 83.88 93 GLU A CA 1
ATOM 774 C C . GLU A 1 93 ? -14.343 -2.777 18.627 1.00 83.88 93 GLU A C 1
ATOM 776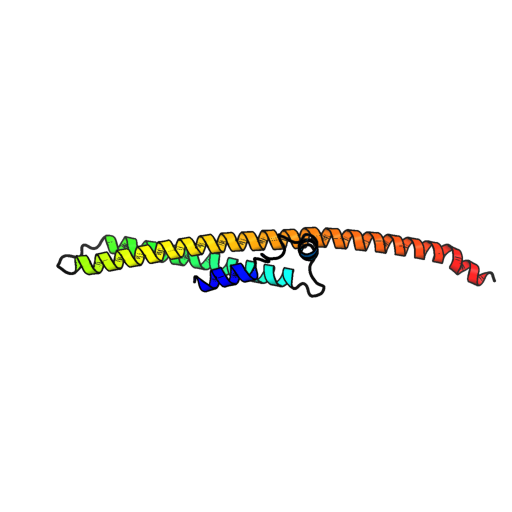 O O . GLU A 1 93 ? -13.457 -3.103 17.844 1.00 83.88 93 GLU A O 1
ATOM 781 N N . GLN A 1 94 ? -15.421 -2.095 18.222 1.00 85.69 94 GLN A N 1
ATOM 782 C CA . GLN A 1 94 ? -15.604 -1.674 16.828 1.00 85.69 94 GLN A CA 1
ATOM 783 C C . GLN A 1 94 ? -14.496 -0.722 16.356 1.00 85.69 94 GLN A C 1
ATOM 785 O O . GLN A 1 94 ? -13.989 -0.859 15.247 1.00 85.69 94 GLN A O 1
ATOM 790 N N . LEU A 1 95 ? -14.091 0.240 17.191 1.00 83.88 95 LEU A N 1
ATOM 791 C CA . LEU A 1 95 ? -13.019 1.178 16.857 1.00 83.88 95 LEU A CA 1
ATOM 792 C C . LEU A 1 95 ? -11.673 0.464 16.670 1.00 83.88 95 LEU A C 1
ATOM 794 O O . LEU A 1 95 ? -10.947 0.781 15.729 1.00 83.88 95 LEU A O 1
ATOM 798 N N . LYS A 1 96 ? -11.356 -0.510 17.533 1.00 85.44 96 LYS A N 1
ATOM 799 C CA . LYS A 1 96 ? -10.161 -1.357 17.400 1.00 85.44 96 LYS A CA 1
ATOM 800 C C . LYS A 1 96 ? -10.195 -2.177 16.118 1.00 85.44 96 LYS A C 1
ATOM 802 O O . LYS A 1 96 ? -9.209 -2.205 15.394 1.00 85.44 96 LYS A O 1
ATOM 807 N N . GLU A 1 97 ? -11.330 -2.803 15.820 1.00 88.38 97 GLU A N 1
ATOM 808 C CA . GLU A 1 97 ? -11.493 -3.593 14.602 1.00 88.38 97 GLU A CA 1
ATOM 809 C C . GLU A 1 97 ? -11.273 -2.737 13.348 1.00 88.38 97 GLU A C 1
ATOM 811 O O . GLU A 1 97 ? -10.566 -3.141 12.428 1.00 88.38 97 GLU A O 1
ATOM 816 N N . ILE A 1 98 ? -11.817 -1.518 13.326 1.00 85.62 98 ILE A N 1
ATOM 817 C CA . ILE A 1 98 ? -11.603 -0.587 12.214 1.00 85.62 98 ILE A CA 1
ATOM 818 C C . ILE A 1 98 ? -10.134 -0.155 12.128 1.00 85.62 98 ILE A C 1
ATOM 820 O O . ILE A 1 98 ? -9.601 -0.054 11.025 1.00 85.62 98 ILE A O 1
ATOM 824 N N . ALA A 1 99 ? -9.469 0.079 13.263 1.00 85.81 99 ALA A N 1
ATOM 825 C CA . ALA A 1 99 ? -8.051 0.433 13.296 1.00 85.81 99 ALA A CA 1
ATOM 826 C C . ALA A 1 99 ? -7.173 -0.655 12.658 1.00 85.81 99 ALA A C 1
ATOM 828 O O . ALA A 1 99 ? -6.326 -0.349 11.821 1.00 85.81 99 ALA A O 1
ATOM 829 N N . GLU A 1 100 ? -7.419 -1.920 13.003 1.00 89.06 100 GLU A N 1
ATOM 830 C CA . GLU A 1 100 ? -6.705 -3.060 12.422 1.00 89.06 100 GLU A CA 1
ATOM 831 C C . GLU A 1 100 ? -6.974 -3.178 10.916 1.00 89.06 100 GLU A C 1
ATOM 833 O O . GLU A 1 100 ? -6.035 -3.253 10.127 1.00 89.06 100 GLU A O 1
ATOM 838 N N . ARG A 1 101 ? -8.230 -3.039 10.476 1.00 88.00 101 ARG A N 1
ATOM 839 C CA . ARG A 1 101 ? -8.551 -3.043 9.036 1.00 88.00 101 ARG A CA 1
ATOM 840 C C . ARG A 1 101 ? -7.849 -1.918 8.265 1.00 88.00 101 ARG A C 1
ATOM 842 O O . ARG A 1 101 ? -7.434 -2.113 7.124 1.00 88.00 101 ARG A O 1
ATOM 849 N N . LEU A 1 102 ? -7.704 -0.731 8.860 1.00 87.25 102 LEU A N 1
ATOM 850 C CA . LEU A 1 102 ? -6.963 0.377 8.243 1.00 87.25 102 LEU A CA 1
ATOM 851 C C . LEU A 1 102 ? -5.461 0.074 8.131 1.00 87.25 102 LEU A C 1
ATOM 853 O O . LEU A 1 102 ? -4.840 0.480 7.146 1.00 87.25 102 LEU A O 1
ATOM 857 N N . ARG A 1 103 ? -4.880 -0.654 9.095 1.00 89.31 103 ARG A N 1
ATOM 858 C CA . ARG A 1 103 ? -3.493 -1.141 9.005 1.00 89.31 103 ARG A CA 1
ATOM 859 C C . ARG A 1 103 ? -3.319 -2.144 7.879 1.00 89.31 103 ARG A C 1
ATOM 861 O O . ARG A 1 103 ? -2.390 -1.985 7.091 1.00 89.31 103 ARG A O 1
ATOM 868 N N . ASP A 1 104 ? -4.227 -3.106 7.758 1.00 90.19 104 ASP A N 1
ATOM 869 C CA . ASP A 1 104 ? -4.194 -4.085 6.670 1.00 90.19 104 ASP A CA 1
ATOM 870 C C . ASP A 1 104 ? -4.257 -3.383 5.307 1.00 90.19 104 ASP A C 1
ATOM 872 O O . ASP A 1 104 ? -3.435 -3.636 4.426 1.00 90.19 104 ASP A O 1
ATOM 876 N N . LYS A 1 105 ? -5.156 -2.400 5.162 1.00 86.44 105 LYS A N 1
ATOM 877 C CA . LYS A 1 105 ? -5.260 -1.580 3.943 1.00 86.44 105 LYS A CA 1
ATOM 878 C C . LYS A 1 105 ? -4.006 -0.763 3.664 1.00 86.44 105 LYS A C 1
ATOM 880 O O . LYS A 1 105 ? -3.618 -0.589 2.509 1.00 86.44 105 LYS A O 1
ATOM 885 N N . ARG A 1 106 ? -3.345 -0.261 4.707 1.00 89.62 106 ARG A N 1
ATOM 886 C CA . ARG A 1 106 ? -2.068 0.441 4.561 1.00 89.62 106 ARG A CA 1
ATOM 887 C C . ARG A 1 106 ? -0.990 -0.498 4.038 1.00 89.62 106 ARG A C 1
ATOM 889 O O . ARG A 1 106 ? -0.222 -0.080 3.174 1.00 89.62 106 ARG A O 1
ATOM 896 N N . GLN A 1 107 ? -0.927 -1.722 4.556 1.00 91.06 107 GLN A N 1
ATOM 897 C CA . GLN A 1 107 ? 0.034 -2.719 4.101 1.00 91.06 107 GLN A CA 1
ATOM 898 C C . GLN A 1 107 ? -0.227 -3.104 2.642 1.00 91.06 107 GLN A C 1
ATOM 900 O O . GLN A 1 107 ? 0.696 -3.063 1.839 1.00 91.06 107 GLN A O 1
ATOM 905 N N . GLU A 1 108 ? -1.487 -3.334 2.267 1.00 89.62 108 GLU A N 1
ATOM 906 C CA . GLU A 1 108 ? -1.879 -3.594 0.876 1.00 89.62 108 GLU A CA 1
ATOM 907 C C . GLU A 1 108 ? -1.432 -2.455 -0.063 1.00 89.62 108 GLU A C 1
ATOM 909 O O . GLU A 1 108 ? -0.822 -2.694 -1.104 1.00 89.62 108 GLU A O 1
ATOM 914 N N . ALA A 1 109 ? -1.658 -1.195 0.326 1.00 88.00 109 ALA A N 1
ATOM 915 C CA . ALA A 1 109 ? -1.218 -0.041 -0.458 1.00 88.00 109 ALA A CA 1
ATOM 916 C C . ALA A 1 109 ? 0.317 0.085 -0.551 1.00 88.00 109 ALA A C 1
ATOM 918 O O . ALA A 1 109 ? 0.826 0.566 -1.566 1.00 88.00 109 ALA A O 1
ATOM 919 N N . LEU A 1 110 ? 1.059 -0.322 0.487 1.00 90.44 110 LEU A N 1
ATOM 920 C CA . LEU A 1 110 ? 2.525 -0.379 0.458 1.00 90.44 110 LEU A CA 1
ATOM 921 C C . LEU A 1 110 ? 3.012 -1.455 -0.515 1.00 90.44 110 LEU A C 1
ATOM 923 O O . LEU A 1 110 ? 3.857 -1.159 -1.355 1.00 90.44 110 LEU A O 1
ATOM 927 N N . ASP A 1 111 ? 2.441 -2.655 -0.445 1.00 90.12 111 ASP A N 1
ATOM 928 C CA . ASP A 1 111 ? 2.825 -3.781 -1.297 1.00 90.12 111 ASP A CA 1
ATOM 929 C C . ASP A 1 111 ? 2.573 -3.462 -2.780 1.00 90.12 111 ASP A C 1
ATOM 931 O O . ASP A 1 111 ? 3.434 -3.702 -3.630 1.00 90.12 111 ASP A O 1
ATOM 935 N N . LEU A 1 112 ? 1.429 -2.839 -3.092 1.00 87.31 112 LEU A N 1
ATOM 936 C CA . LEU A 1 112 ? 1.101 -2.385 -4.447 1.00 87.31 112 LEU A CA 1
ATOM 937 C C . LEU A 1 112 ? 2.063 -1.304 -4.947 1.00 87.31 112 LEU A C 1
ATOM 939 O O . LEU A 1 112 ? 2.544 -1.376 -6.080 1.00 87.31 112 LEU A O 1
ATOM 943 N N . ARG A 1 113 ? 2.380 -0.314 -4.105 1.00 88.94 113 ARG A N 1
ATOM 944 C CA . ARG A 1 113 ? 3.345 0.743 -4.435 1.00 88.94 113 ARG A CA 1
ATOM 945 C C . ARG A 1 113 ? 4.725 0.162 -4.729 1.00 88.94 113 ARG A C 1
ATOM 947 O O . ARG A 1 113 ? 5.353 0.534 -5.717 1.00 88.94 113 ARG A O 1
ATOM 954 N N . ASP A 1 114 ? 5.197 -0.729 -3.868 1.00 90.44 114 ASP A N 1
ATOM 955 C CA . ASP A 1 114 ? 6.534 -1.300 -3.977 1.00 90.44 114 ASP A CA 1
ATOM 956 C C . ASP A 1 114 ? 6.617 -2.241 -5.189 1.00 90.44 114 ASP A C 1
ATOM 958 O O . ASP A 1 114 ? 7.595 -2.197 -5.938 1.00 90.44 114 ASP A O 1
ATOM 962 N N . GLY A 1 115 ? 5.562 -3.017 -5.461 1.00 87.94 115 GLY A N 1
ATOM 963 C CA . GLY A 1 115 ? 5.420 -3.798 -6.691 1.00 87.94 115 GLY A CA 1
ATOM 964 C C . GLY A 1 115 ? 5.499 -2.930 -7.951 1.00 87.94 115 GLY A C 1
ATOM 965 O O . GLY A 1 115 ? 6.305 -3.213 -8.842 1.00 87.94 115 GLY A O 1
ATOM 966 N N . LEU A 1 116 ? 4.732 -1.835 -7.995 1.00 88.38 116 LEU A N 1
ATOM 967 C CA . LEU A 1 116 ? 4.715 -0.885 -9.112 1.00 88.38 116 LEU A CA 1
ATOM 968 C C . LEU A 1 116 ? 6.099 -0.268 -9.364 1.00 88.38 116 LEU A C 1
ATOM 970 O O . LEU A 1 116 ? 6.555 -0.213 -10.510 1.00 88.38 116 LEU A O 1
ATOM 974 N N . PHE A 1 117 ? 6.795 0.172 -8.311 1.00 88.00 117 PHE A N 1
ATOM 975 C CA . PHE A 1 117 ? 8.126 0.769 -8.446 1.00 88.00 117 PHE A CA 1
ATOM 976 C C . PHE A 1 117 ? 9.188 -0.238 -8.876 1.00 88.00 117 PHE A C 1
ATOM 978 O O . PHE A 1 117 ? 9.998 0.071 -9.752 1.00 88.00 117 PHE A O 1
ATOM 985 N N . ASN A 1 118 ? 9.162 -1.450 -8.323 1.00 88.88 118 ASN A N 1
ATOM 986 C CA . ASN A 1 118 ? 10.102 -2.499 -8.703 1.00 88.88 118 ASN A CA 1
ATOM 987 C C . ASN A 1 118 ? 9.961 -2.866 -10.185 1.00 88.88 118 ASN A C 1
ATOM 989 O O . ASN A 1 118 ? 10.962 -2.974 -10.895 1.00 88.88 118 ASN A O 1
ATOM 993 N N . VAL A 1 119 ? 8.730 -3.016 -10.681 1.00 88.06 119 VAL A N 1
ATOM 994 C CA . VAL A 1 119 ? 8.507 -3.338 -12.095 1.00 88.06 119 VAL A CA 1
ATOM 995 C C . VAL A 1 119 ? 8.844 -2.152 -13.002 1.00 88.06 119 VAL A C 1
ATOM 997 O O . VAL A 1 119 ? 9.520 -2.342 -14.017 1.00 88.06 119 VAL A O 1
ATOM 1000 N N . SER A 1 120 ? 8.465 -0.930 -12.619 1.00 87.38 120 SER A N 1
ATOM 1001 C CA . SER A 1 120 ? 8.787 0.285 -13.383 1.00 87.38 120 SER A CA 1
ATOM 1002 C C . SER A 1 120 ? 10.297 0.468 -13.553 1.00 87.38 120 SER A C 1
ATOM 1004 O O . SER A 1 120 ? 10.760 0.698 -14.670 1.00 87.38 120 SER A O 1
ATOM 1006 N N . ALA A 1 121 ? 11.082 0.247 -12.494 1.00 88.06 121 ALA A N 1
ATOM 1007 C CA . ALA A 1 121 ? 12.542 0.320 -12.553 1.00 88.06 121 ALA A CA 1
ATOM 1008 C C . ALA A 1 121 ? 13.147 -0.695 -13.543 1.00 88.06 121 ALA A C 1
ATOM 1010 O O . ALA A 1 121 ? 14.072 -0.376 -14.294 1.00 88.06 121 ALA A O 1
ATOM 1011 N N . VAL A 1 122 ? 12.612 -1.921 -13.592 1.00 89.38 122 VAL A N 1
ATOM 1012 C CA . VAL A 1 122 ? 13.062 -2.949 -14.547 1.00 89.38 122 VAL A CA 1
ATOM 1013 C C . VAL A 1 122 ? 12.722 -2.556 -15.986 1.00 89.38 122 VAL A C 1
ATOM 1015 O O . VAL A 1 122 ? 13.546 -2.738 -16.888 1.00 89.38 122 VAL A O 1
ATOM 1018 N N . VAL A 1 123 ? 11.522 -2.024 -16.226 1.00 88.06 123 VAL A N 1
ATOM 1019 C CA . VAL A 1 123 ? 11.093 -1.584 -17.561 1.00 88.06 123 VAL A CA 1
ATOM 1020 C C . VAL A 1 123 ? 11.939 -0.408 -18.046 1.00 88.06 123 VAL A C 1
ATOM 1022 O O . VAL A 1 123 ? 12.440 -0.444 -19.173 1.00 88.06 123 VAL A O 1
ATOM 1025 N N . GLU A 1 124 ? 12.175 0.581 -17.188 1.00 88.25 124 GLU A N 1
ATOM 1026 C CA . GLU A 1 124 ? 13.021 1.735 -17.491 1.00 88.25 124 GLU A CA 1
ATOM 1027 C C . GLU A 1 124 ? 14.469 1.312 -17.777 1.00 88.25 124 GLU A C 1
ATOM 1029 O O . GLU A 1 124 ? 15.055 1.729 -18.777 1.00 88.25 124 GLU A O 1
ATOM 1034 N N . SER A 1 125 ? 15.023 0.387 -16.987 1.00 93.06 125 SER A N 1
ATOM 1035 C CA . SER A 1 125 ? 16.358 -0.178 -17.223 1.00 93.06 125 SER A CA 1
ATOM 1036 C C . SER A 1 125 ? 16.476 -0.853 -18.598 1.00 93.06 125 SER A C 1
ATOM 1038 O O . SER A 1 125 ? 17.453 -0.646 -19.332 1.00 93.06 125 SER A O 1
ATOM 1040 N N . ARG A 1 126 ? 15.456 -1.620 -19.006 1.00 91.06 126 ARG A N 1
ATOM 1041 C CA . ARG A 1 126 ? 15.406 -2.243 -20.340 1.00 91.06 126 ARG A CA 1
ATOM 1042 C C . ARG A 1 126 ? 15.318 -1.196 -21.449 1.00 91.06 126 ARG A C 1
ATOM 1044 O O . ARG A 1 126 ? 15.994 -1.343 -22.469 1.00 91.06 126 ARG A O 1
ATOM 1051 N N . ALA A 1 127 ? 14.516 -0.149 -21.263 1.00 90.25 127 ALA A N 1
ATOM 1052 C CA . ALA A 1 127 ? 14.394 0.945 -22.222 1.00 90.25 127 ALA A CA 1
ATOM 1053 C C . ALA A 1 127 ? 15.720 1.708 -22.383 1.00 90.25 127 ALA A C 1
ATOM 1055 O O . ALA A 1 127 ? 16.171 1.916 -23.510 1.00 90.25 127 ALA A O 1
ATOM 1056 N N . ALA A 1 128 ? 16.393 2.029 -21.275 1.00 93.81 128 ALA A N 1
ATOM 1057 C CA . ALA A 1 128 ? 17.705 2.669 -21.271 1.00 93.81 128 ALA A CA 1
ATOM 1058 C C . ALA A 1 128 ? 18.772 1.808 -21.965 1.00 93.81 128 ALA A C 1
ATOM 1060 O O . ALA A 1 128 ? 19.566 2.321 -22.754 1.00 93.81 128 ALA A O 1
ATOM 1061 N N . THR A 1 129 ? 18.756 0.490 -21.737 1.00 95.06 129 THR A N 1
ATOM 1062 C CA . THR A 1 129 ? 19.673 -0.444 -22.411 1.00 95.06 129 THR A CA 1
ATOM 1063 C C . THR A 1 129 ? 19.483 -0.412 -23.927 1.00 95.06 129 THR A C 1
ATOM 1065 O O . THR A 1 129 ? 20.449 -0.203 -24.661 1.00 95.06 129 THR A O 1
ATOM 1068 N N . ARG A 1 130 ? 18.235 -0.528 -24.404 1.00 94.75 130 ARG A N 1
ATOM 1069 C CA . ARG A 1 130 ? 17.906 -0.462 -25.840 1.00 94.75 130 ARG A CA 1
ATOM 1070 C C . ARG A 1 130 ? 18.281 0.883 -26.459 1.00 94.75 130 ARG A C 1
ATOM 1072 O O . ARG A 1 130 ? 18.807 0.935 -27.567 1.00 94.75 130 ARG A O 1
ATOM 1079 N N . LEU A 1 131 ? 18.046 1.982 -25.741 1.00 94.88 131 LEU A N 1
ATOM 1080 C CA . LEU A 1 131 ? 18.451 3.312 -26.190 1.00 94.88 131 LEU A CA 1
ATOM 1081 C C . LEU A 1 131 ? 19.978 3.417 -26.319 1.00 94.88 131 LEU A C 1
ATOM 1083 O O . LEU A 1 131 ? 20.477 3.955 -27.306 1.00 94.88 131 LEU A O 1
ATOM 1087 N N . GLY A 1 132 ? 20.720 2.857 -25.362 1.00 95.56 132 GLY A N 1
ATOM 1088 C CA . GLY A 1 132 ? 22.178 2.784 -25.410 1.00 95.56 132 GLY A CA 1
ATOM 1089 C C . GLY A 1 132 ? 22.695 1.956 -26.589 1.00 95.56 132 GLY A C 1
ATOM 1090 O O . GLY A 1 132 ? 23.668 2.346 -27.231 1.00 95.56 132 GLY A O 1
ATOM 1091 N N . GLU A 1 133 ? 22.040 0.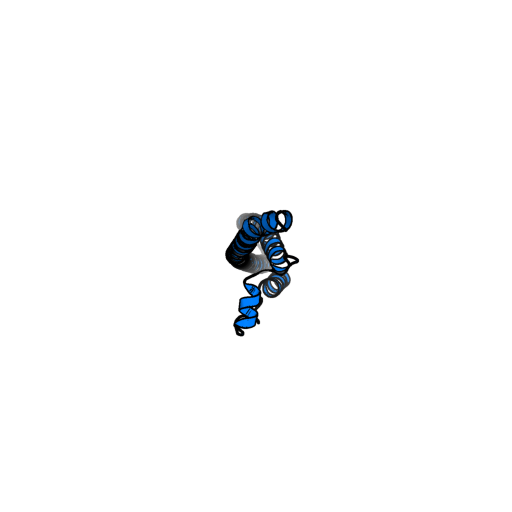844 -26.918 1.00 96.19 133 GLU A N 1
ATOM 1092 C CA . GLU A 1 133 ? 22.349 0.048 -28.114 1.00 96.19 133 GLU A CA 1
ATOM 1093 C C . GLU A 1 133 ? 22.113 0.843 -29.404 1.00 96.19 133 GLU A C 1
ATOM 1095 O O . GLU A 1 133 ? 22.994 0.895 -30.266 1.00 96.19 133 GLU A O 1
ATOM 1100 N N . ASN A 1 134 ? 20.982 1.544 -29.504 1.00 94.56 134 ASN A N 1
ATOM 1101 C CA . ASN A 1 134 ? 20.674 2.403 -30.648 1.00 94.56 134 ASN A CA 1
ATOM 1102 C C . ASN A 1 134 ? 21.695 3.539 -30.805 1.00 94.56 134 ASN A C 1
ATOM 1104 O O . ASN A 1 134 ? 22.157 3.814 -31.914 1.00 94.56 134 ASN A O 1
ATOM 1108 N N . ALA A 1 135 ? 22.097 4.168 -29.697 1.00 95.50 135 ALA A N 1
ATOM 1109 C CA . ALA A 1 135 ? 23.126 5.201 -29.697 1.00 95.50 135 ALA A CA 1
ATOM 1110 C C . ALA A 1 135 ? 24.478 4.648 -30.172 1.00 95.50 135 ALA A C 1
ATOM 1112 O O . ALA A 1 135 ? 25.114 5.263 -31.026 1.00 95.50 135 ALA A O 1
ATOM 1113 N N . LYS A 1 136 ? 24.887 3.458 -29.699 1.00 95.50 136 LYS A N 1
ATOM 1114 C CA . LYS A 1 136 ? 26.116 2.788 -30.159 1.00 95.50 136 LYS A CA 1
ATOM 1115 C C . LYS A 1 136 ? 26.092 2.547 -31.667 1.00 95.50 136 LYS A C 1
ATOM 1117 O O . LYS A 1 136 ? 27.064 2.878 -32.341 1.00 95.50 136 LYS A O 1
ATOM 1122 N N . LEU A 1 137 ? 24.993 2.011 -32.202 1.00 96.25 137 LEU A N 1
ATOM 1123 C CA . LEU A 1 137 ? 24.837 1.784 -33.643 1.00 96.25 137 LEU A CA 1
ATOM 1124 C C . LEU A 1 137 ? 24.966 3.091 -34.436 1.00 96.25 137 LEU A C 1
ATOM 1126 O O . LEU A 1 137 ? 25.724 3.153 -35.405 1.00 96.25 137 LEU A O 1
ATOM 1130 N N . LEU A 1 138 ? 24.293 4.154 -33.991 1.00 95.62 138 LEU A N 1
ATOM 1131 C CA . LEU A 1 138 ? 24.382 5.469 -34.624 1.00 95.62 138 LEU A CA 1
ATOM 1132 C C . LEU A 1 138 ? 25.805 6.047 -34.567 1.00 95.62 138 LEU A C 1
ATOM 1134 O O . LEU A 1 138 ? 26.271 6.637 -35.544 1.00 95.62 138 LEU A O 1
ATOM 1138 N N . THR A 1 139 ? 26.511 5.867 -33.448 1.00 96.44 139 THR A N 1
ATOM 1139 C CA . THR A 1 139 ? 27.912 6.277 -33.300 1.00 96.44 139 THR A CA 1
ATOM 1140 C C . THR A 1 139 ? 28.813 5.523 -34.271 1.00 96.44 139 THR A C 1
ATOM 1142 O O . THR A 1 139 ? 29.617 6.162 -34.944 1.00 96.44 139 THR A O 1
ATOM 1145 N N . PHE A 1 140 ? 28.653 4.203 -34.413 1.00 95.12 140 PHE A N 1
ATOM 1146 C CA . PHE A 1 140 ? 29.405 3.427 -35.403 1.00 95.12 140 PHE A CA 1
ATOM 1147 C C . PHE A 1 140 ? 29.184 3.966 -36.818 1.00 95.12 140 PHE A C 1
ATOM 1149 O O . PHE A 1 140 ? 30.151 4.287 -37.507 1.00 95.12 140 PHE A O 1
ATOM 1156 N N . VAL A 1 141 ? 27.925 4.138 -37.230 1.00 94.88 141 VAL A N 1
ATOM 1157 C CA . VAL A 1 141 ? 27.596 4.693 -38.553 1.00 94.88 141 VAL A CA 1
ATOM 1158 C C . VAL A 1 141 ? 28.212 6.086 -38.723 1.00 94.88 141 VAL A C 1
ATOM 1160 O O . VAL A 1 141 ? 28.809 6.380 -39.753 1.00 94.88 141 VAL A O 1
ATOM 1163 N N . SER A 1 142 ? 28.152 6.937 -37.704 1.00 93.31 142 SER A N 1
ATOM 1164 C CA . SER A 1 142 ? 28.717 8.286 -37.778 1.00 93.31 142 SER A CA 1
ATOM 1165 C C . SER A 1 142 ? 30.244 8.269 -37.906 1.00 93.31 142 SER A C 1
ATOM 1167 O O . SER A 1 142 ? 30.783 8.949 -38.770 1.00 93.31 142 SER A O 1
ATOM 1169 N N . ILE A 1 143 ? 30.955 7.462 -37.115 1.00 94.44 143 ILE A N 1
ATOM 1170 C CA . ILE A 1 143 ? 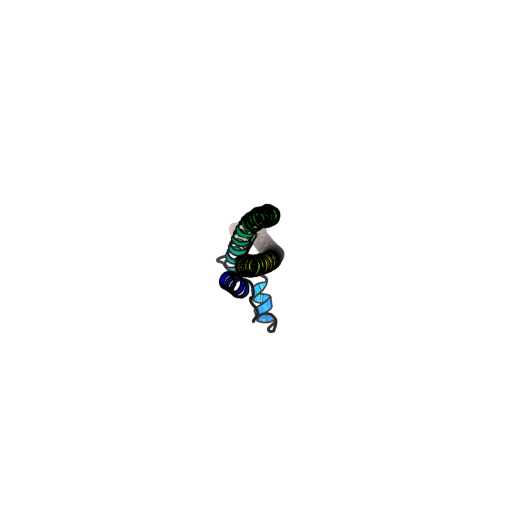32.424 7.369 -37.176 1.00 94.44 143 ILE A CA 1
ATOM 1171 C C . ILE A 1 143 ? 32.895 6.874 -38.545 1.00 94.44 143 ILE A C 1
ATOM 1173 O O . ILE A 1 143 ? 33.872 7.397 -39.072 1.00 94.44 143 ILE A O 1
ATOM 1177 N N . PHE A 1 144 ? 32.211 5.892 -39.133 1.00 90.56 144 PHE A N 1
ATOM 1178 C CA . PHE A 1 144 ? 32.610 5.357 -40.433 1.00 90.56 144 PHE A CA 1
ATOM 1179 C C . PHE A 1 144 ? 32.207 6.265 -41.599 1.00 90.56 144 PHE A C 1
ATOM 1181 O O . PHE A 1 144 ? 33.012 6.494 -42.498 1.00 90.56 144 PHE A O 1
ATOM 1188 N N . PHE A 1 145 ? 30.983 6.798 -41.604 1.00 87.88 145 PHE A N 1
ATOM 1189 C CA . PHE A 1 145 ? 30.430 7.477 -42.779 1.00 87.88 145 PHE A CA 1
ATOM 1190 C C . PHE A 1 145 ? 30.595 8.998 -42.768 1.00 87.88 145 PHE A C 1
ATOM 1192 O O . PHE A 1 145 ? 30.642 9.595 -43.840 1.00 87.88 145 PHE A O 1
ATOM 1199 N N . LEU A 1 146 ? 30.725 9.648 -41.608 1.00 88.06 146 LEU A N 1
ATOM 1200 C CA . LEU A 1 146 ? 30.965 11.094 -41.539 1.00 88.06 146 LEU A CA 1
ATOM 1201 C C . LEU A 1 146 ? 32.292 11.516 -42.206 1.00 88.06 146 LEU A C 1
ATOM 1203 O O . LEU A 1 146 ? 32.242 12.428 -43.028 1.00 88.06 146 LEU A O 1
ATOM 1207 N N . PRO A 1 147 ? 33.453 10.872 -41.951 1.00 86.94 147 PRO A N 1
ATOM 1208 C CA . PRO A 1 147 ? 34.699 11.228 -42.635 1.00 86.94 147 PRO A CA 1
ATOM 1209 C C . PRO A 1 147 ? 34.664 10.926 -44.140 1.00 86.94 147 PRO A C 1
ATOM 1211 O O . PRO A 1 147 ? 35.229 11.687 -44.921 1.00 86.94 147 PRO A O 1
ATOM 1214 N N . LEU A 1 148 ? 33.950 9.879 -44.572 1.00 80.38 148 LEU A N 1
ATOM 1215 C CA . LEU A 1 148 ? 33.800 9.548 -45.995 1.00 80.38 148 LEU A CA 1
ATOM 1216 C C . LEU A 1 148 ? 33.092 10.655 -46.791 1.00 80.38 148 LEU A C 1
ATOM 1218 O O . LEU A 1 148 ? 33.363 10.802 -47.977 1.00 80.38 148 LEU A O 1
ATOM 1222 N N . ARG A 1 149 ? 32.243 11.473 -46.153 1.00 75.56 149 ARG A N 1
ATOM 1223 C CA . ARG A 1 149 ? 31.587 12.626 -46.799 1.00 75.56 149 ARG A CA 1
ATOM 1224 C C . ARG A 1 149 ? 32.528 13.790 -47.108 1.00 75.56 149 ARG A C 1
ATOM 1226 O O . ARG A 1 149 ? 32.107 14.693 -47.812 1.00 75.56 149 ARG A O 1
ATOM 1233 N N . PHE A 1 150 ? 33.742 13.801 -46.558 1.00 78.62 150 PHE A N 1
ATOM 1234 C CA . PHE A 1 150 ? 34.738 14.849 -46.813 1.00 78.62 150 PHE A CA 1
ATOM 1235 C C . PHE A 1 150 ? 35.821 14.415 -47.813 1.00 78.62 150 PHE A C 1
ATOM 1237 O O . PHE A 1 150 ? 36.660 15.227 -48.191 1.00 78.62 150 PHE A O 1
ATOM 1244 N N . VAL A 1 151 ? 35.833 13.134 -48.204 1.00 74.94 151 VAL A N 1
ATOM 1245 C CA . VAL A 1 151 ? 36.792 12.553 -49.165 1.00 74.94 151 VAL A CA 1
ATOM 1246 C C . VAL A 1 151 ? 36.206 12.488 -50.589 1.00 74.94 151 VAL A C 1
ATOM 1248 O O . VAL A 1 151 ? 36.947 12.271 -51.546 1.00 74.94 151 VAL A O 1
ATOM 1251 N N . TRP A 1 152 ? 34.901 12.731 -50.730 1.00 54.72 152 TRP A N 1
ATOM 1252 C CA . TRP A 1 152 ? 34.169 12.919 -51.987 1.00 54.72 152 TRP A CA 1
ATOM 1253 C C . TRP A 1 152 ? 33.624 14.344 -52.059 1.00 54.72 152 TRP A C 1
ATOM 1255 O O . TRP A 1 152 ? 33.506 14.861 -53.191 1.00 54.72 152 TRP A O 1
#

Organism: NCBI:txid1964551

Radius of gyration: 29.06 Å; chains: 1; bounding box: 68×26×97 Å

Sequence (152 aa):
MEQIHEYFDDLITERIAFLDPLKHDNLLVDDETFSRSKRYFWATSTLKELDAVIPENIQHITELINQRELTPVAGDEVGFVEASRKRMRQFFEQLKEIAERLRDKRQEALDLRDGLFNVSAVVESRAATRLGENAKLLTFVSIFFLPLRFVW

Foldseek 3Di:
DVVVLVVLCVLLCPVVQPVPVVSVVVLQEADPVNVLLVSLVVLLVVLVVVLVPLVVVLVVVVVVLVVVVPDDDDDPCVVVVVVVSVVVVVVSVVSVVVSVSSVVSSVSSVVSNVSNVVSNVVVVVVVVVVVVVVVVVVVVCCVPVVVVVVVD